Protein AF-A0AAX3EFR8-F1 (afdb_monomer_lite)

Secondary structure (DSSP, 8-state):
-PPP-PPPEEETTEEE-HHHHHHHHHHHHHHHHHHHHSGGGGEEEEEEE-TTS-EEEEEEE-TTS-EEEEEEEE-SSSTT-EEEEEEEE-SSS-EEEEEPPPEE-TTS-EEE-PPPEE-

pLDDT: mean 91.52, std 6.76, range [60.75, 98.06]

Organism: Paenarthrobacter ureafaciens (NCBI:txid37931)

Radius of gyration: 17.95 Å; chains: 1; bounding box: 39×22×56 Å

Sequence (119 aa):
MARRTWANGVIGGTPLDASRLNDLEDDLETALLQLARDPEALFSGYVSRDSNGVATSAQVVWPDGATGVYSATPSVQWPGATNSYTITRAGTPTLTFTQPVVTRNSDGVVTTRPAITVS

Foldseek 3Di:
DPQDDDDWDDDPNRTDDSVVVSVVVVVVVVVVQVCVVVVVVFFDDDFDADPLRHGAKGWGADPVRFIWMKGFDADPLDRNHTQWIWIWGVDVVIKIKIFHGFDADPVRHTPDTDRIDMD

Structure (mmCIF, N/CA/C/O backbone):
data_AF-A0AAX3EFR8-F1
#
_entry.id   AF-A0AAX3EFR8-F1
#
loop_
_atom_site.group_PDB
_atom_site.id
_atom_site.type_symbol
_atom_site.label_atom_id
_atom_site.label_alt_id
_atom_site.label_comp_id
_atom_site.label_asym_id
_atom_site.label_entity_id
_atom_site.label_seq_id
_atom_site.pdbx_PDB_ins_code
_atom_site.Cartn_x
_atom_site.Cartn_y
_atom_site.Cartn_z
_atom_site.occupancy
_atom_site.B_iso_or_equiv
_atom_site.auth_seq_id
_atom_site.auth_comp_id
_atom_site.auth_asym_id
_atom_site.auth_atom_id
_atom_site.pdbx_PDB_model_num
ATOM 1 N N . MET A 1 1 ? 0.066 9.128 10.974 1.00 61.38 1 MET A N 1
ATOM 2 C CA . MET A 1 1 ? -1.234 9.822 11.133 1.00 61.38 1 MET A CA 1
ATOM 3 C C . MET A 1 1 ? -1.119 10.818 12.279 1.00 61.38 1 MET A C 1
ATOM 5 O O . MET A 1 1 ? -0.242 10.661 13.118 1.00 61.38 1 MET A O 1
ATOM 9 N N . ALA A 1 2 ? -1.938 11.875 12.326 1.00 60.75 2 ALA A N 1
ATOM 10 C CA . ALA A 1 2 ? -1.945 12.746 13.505 1.00 60.75 2 ALA A CA 1
ATOM 11 C C . ALA A 1 2 ? -2.566 11.985 14.687 1.00 60.75 2 ALA A C 1
ATOM 13 O O . ALA A 1 2 ? -3.711 11.542 14.581 1.00 60.75 2 ALA A O 1
ATOM 14 N N . ARG A 1 3 ? -1.811 11.830 15.783 1.00 69.81 3 ARG A N 1
ATOM 15 C CA . ARG A 1 3 ? -2.296 11.167 17.001 1.00 69.81 3 ARG A CA 1
ATOM 16 C C 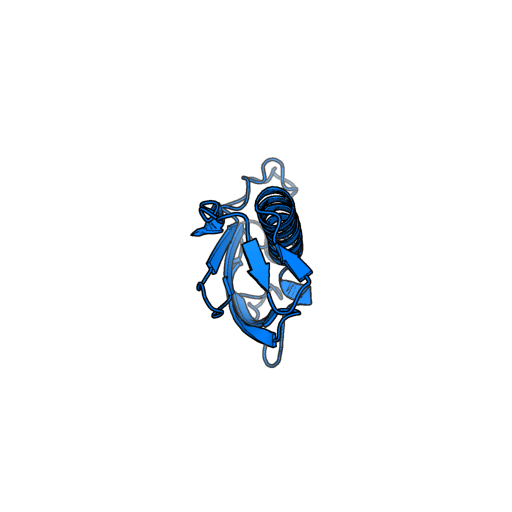. ARG A 1 3 ? -3.520 11.883 17.538 1.00 69.81 3 ARG A C 1
ATOM 18 O O . ARG A 1 3 ? -3.554 13.118 17.596 1.00 69.81 3 ARG A O 1
ATOM 25 N N . ARG A 1 4 ? -4.516 11.113 17.958 1.00 75.69 4 ARG A N 1
ATOM 26 C CA . ARG A 1 4 ? -5.693 11.690 18.602 1.00 75.69 4 ARG A CA 1
ATOM 27 C C . ARG A 1 4 ? -5.369 12.040 20.049 1.00 75.69 4 ARG A C 1
ATOM 29 O O . ARG A 1 4 ? -4.653 11.332 20.750 1.00 75.69 4 ARG A O 1
ATOM 36 N N . THR A 1 5 ? -5.906 13.161 20.521 1.00 78.19 5 THR A N 1
ATOM 37 C CA . THR A 1 5 ? -5.813 13.516 21.939 1.00 78.19 5 THR A CA 1
ATOM 38 C C . THR A 1 5 ? -6.864 12.726 22.711 1.00 78.19 5 THR A C 1
ATOM 40 O O . THR A 1 5 ? -8.024 13.126 22.788 1.00 78.19 5 THR A O 1
ATOM 43 N N . TRP A 1 6 ? -6.461 11.580 23.256 1.00 79.81 6 TRP A N 1
ATOM 44 C CA . TRP A 1 6 ? -7.304 10.763 24.123 1.00 79.81 6 TRP A CA 1
ATOM 45 C C . TRP A 1 6 ? -7.233 11.256 25.571 1.00 79.81 6 TRP A C 1
ATOM 47 O O . TRP A 1 6 ? -6.157 11.571 26.079 1.00 79.81 6 TRP A O 1
ATOM 57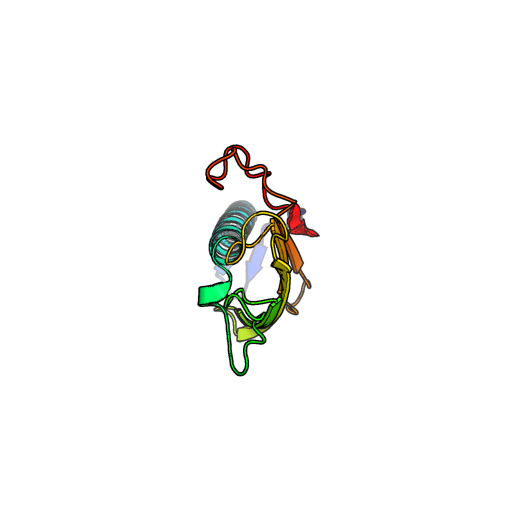 N N . ALA A 1 7 ? -8.379 11.307 26.249 1.00 82.31 7 ALA A N 1
ATOM 58 C CA . ALA A 1 7 ? -8.435 11.520 27.690 1.00 82.31 7 ALA A CA 1
ATOM 59 C C . ALA A 1 7 ? -8.511 10.168 28.408 1.00 82.31 7 ALA A C 1
ATOM 61 O O . ALA A 1 7 ? -9.228 9.269 27.966 1.00 82.31 7 ALA A O 1
ATOM 62 N N . ASN A 1 8 ? -7.810 10.044 29.536 1.00 86.50 8 ASN A N 1
ATOM 63 C CA . ASN A 1 8 ? -7.983 8.895 30.422 1.00 86.50 8 ASN A CA 1
ATOM 64 C C . ASN A 1 8 ? -9.416 8.870 30.965 1.00 86.50 8 ASN A C 1
ATOM 66 O O . ASN A 1 8 ? -9.990 9.915 31.280 1.00 86.50 8 ASN A O 1
ATOM 70 N N . GLY A 1 9 ? -9.990 7.679 31.101 1.00 86.38 9 GLY A N 1
ATOM 71 C CA . GLY A 1 9 ? -11.381 7.543 31.520 1.00 86.38 9 GLY A CA 1
ATOM 72 C C . GLY A 1 9 ? -11.780 6.111 31.835 1.00 86.38 9 GLY A C 1
ATOM 73 O O . GLY A 1 9 ? -10.935 5.249 32.063 1.00 86.38 9 GLY A O 1
ATOM 74 N N . VAL A 1 10 ? -13.087 5.855 31.858 1.00 82.25 10 VAL A N 1
ATOM 75 C CA . VAL A 1 10 ? -13.658 4.526 32.101 1.00 82.25 10 VAL A CA 1
ATOM 76 C C . VAL A 1 10 ? -14.858 4.326 31.175 1.00 82.25 10 VAL A C 1
ATOM 78 O O . VAL A 1 10 ? -15.747 5.174 31.138 1.00 82.25 10 VAL A O 1
ATOM 81 N N . ILE A 1 11 ? -14.916 3.199 30.461 1.00 78.94 11 ILE A N 1
ATOM 82 C CA . ILE A 1 11 ? -16.114 2.747 29.731 1.00 78.94 11 ILE A CA 1
ATOM 83 C C . ILE A 1 11 ? -16.613 1.463 30.386 1.00 78.94 11 ILE A C 1
ATOM 85 O O . ILE A 1 11 ? -15.904 0.461 30.407 1.00 78.94 11 ILE A O 1
ATOM 89 N N . GLY A 1 12 ? -17.831 1.484 30.937 1.00 79.62 12 GLY A N 1
ATOM 90 C CA . GLY A 1 12 ? -18.471 0.282 31.490 1.00 79.62 12 GLY A CA 1
ATOM 91 C C . GLY A 1 12 ? -17.650 -0.438 32.571 1.00 79.62 12 GLY A C 1
ATOM 92 O O . GLY A 1 12 ? -17.698 -1.659 32.655 1.00 79.62 12 GLY A O 1
ATOM 93 N N . GLY A 1 13 ? -16.851 0.296 33.353 1.00 79.12 13 GLY A N 1
ATOM 94 C CA . GLY A 1 13 ? -15.940 -0.265 34.363 1.00 79.12 13 GLY A CA 1
ATOM 95 C C . GLY A 1 13 ? -14.546 -0.651 33.849 1.00 79.12 13 GLY A C 1
ATOM 96 O O . GLY A 1 13 ? -13.683 -0.978 34.656 1.00 79.12 13 GLY A O 1
ATOM 97 N N . THR A 1 14 ? -14.290 -0.562 32.541 1.00 80.25 14 THR A N 1
ATOM 98 C CA . THR A 1 14 ? -12.963 -0.796 31.950 1.00 80.25 14 THR A CA 1
ATOM 99 C C . THR A 1 14 ? -12.178 0.516 31.882 1.00 80.25 14 THR A C 1
ATOM 101 O O . THR A 1 14 ? -12.672 1.468 31.268 1.00 80.25 14 THR A O 1
ATOM 104 N N . PRO A 1 15 ? -10.973 0.599 32.476 1.00 82.38 15 PRO A N 1
ATOM 105 C CA . PRO A 1 15 ? -10.113 1.768 32.336 1.00 82.38 15 PRO A CA 1
ATOM 106 C C . PRO A 1 15 ? -9.728 2.006 30.873 1.00 82.38 15 PRO A C 1
ATOM 108 O O . PRO A 1 15 ? -9.275 1.095 30.180 1.00 82.38 15 PRO A O 1
ATOM 111 N N . LEU A 1 16 ? -9.887 3.244 30.418 1.00 84.12 16 LEU A N 1
ATOM 112 C CA . LEU A 1 16 ? -9.320 3.741 29.173 1.00 84.12 16 LEU A CA 1
ATOM 113 C C . LEU A 1 16 ? -8.007 4.452 29.483 1.00 84.12 16 LEU A C 1
ATOM 115 O O . LEU A 1 16 ? -8.004 5.495 30.141 1.00 84.12 16 LEU A O 1
ATOM 119 N N . ASP A 1 17 ? -6.915 3.882 28.987 1.00 88.81 17 ASP A N 1
ATOM 120 C CA . ASP A 1 17 ? -5.579 4.463 29.051 1.00 88.81 17 ASP A CA 1
ATOM 121 C C . ASP A 1 17 ? -5.236 5.089 27.696 1.00 88.81 17 ASP A C 1
ATOM 123 O O . ASP A 1 17 ? -5.118 4.392 26.683 1.00 88.81 17 ASP A O 1
ATOM 127 N N . ALA A 1 18 ? -5.084 6.412 27.686 1.00 86.75 18 ALA A N 1
ATOM 128 C CA . ALA A 1 18 ? -4.724 7.180 26.503 1.00 86.75 18 ALA A CA 1
ATOM 129 C C . ALA A 1 18 ? -3.390 6.728 25.888 1.00 86.75 18 ALA A C 1
ATOM 131 O O . ALA A 1 18 ? -3.246 6.778 24.668 1.00 86.75 18 ALA A O 1
ATOM 132 N N . SER A 1 19 ? -2.430 6.257 26.695 1.00 86.75 19 SER A N 1
ATOM 133 C CA . SER A 1 19 ? -1.147 5.752 26.190 1.00 86.75 19 SER A CA 1
ATOM 134 C C . SER A 1 19 ? -1.352 4.494 25.356 1.00 86.75 19 SER A C 1
ATOM 136 O O . SER A 1 19 ? -0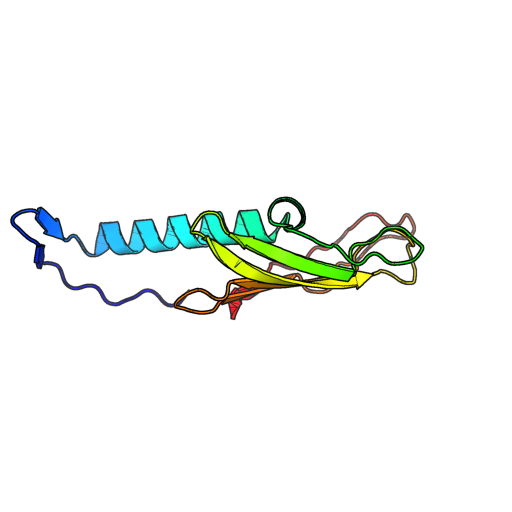.938 4.456 24.203 1.00 86.75 19 SER A O 1
ATOM 138 N N . ARG A 1 20 ? -2.087 3.509 25.889 1.00 87.56 20 ARG A N 1
ATOM 139 C CA . ARG A 1 20 ? -2.407 2.274 25.156 1.00 87.56 20 ARG A CA 1
ATOM 140 C C . ARG A 1 20 ? -3.176 2.538 23.866 1.00 87.56 20 ARG A C 1
ATOM 142 O O . ARG A 1 20 ? -2.996 1.808 22.899 1.00 87.56 20 ARG A O 1
ATOM 149 N N . LEU A 1 21 ? -4.066 3.532 23.854 1.00 86.81 21 LEU A N 1
ATOM 150 C CA . LEU A 1 21 ? -4.793 3.903 22.638 1.00 86.81 21 LEU A CA 1
ATOM 151 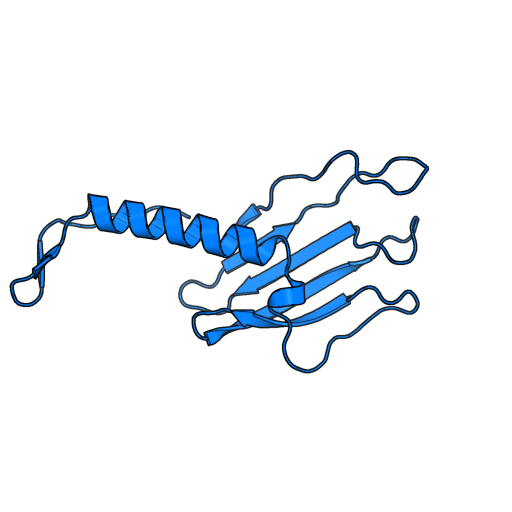C C . LEU A 1 21 ? -3.852 4.473 21.572 1.00 86.81 21 LEU A C 1
ATOM 153 O O . LEU A 1 21 ? -3.986 4.108 20.411 1.00 86.81 21 LEU A O 1
ATOM 157 N N . ASN A 1 22 ? -2.882 5.301 21.963 1.00 87.56 22 ASN A N 1
ATOM 158 C CA . ASN A 1 22 ? -1.861 5.794 21.037 1.00 87.56 22 ASN A CA 1
ATOM 159 C C . ASN A 1 22 ? -0.962 4.662 20.516 1.00 87.56 22 ASN A C 1
ATOM 161 O O . ASN A 1 22 ? -0.675 4.629 19.325 1.00 87.56 22 ASN A O 1
ATOM 165 N N . ASP A 1 23 ? -0.566 3.716 21.373 1.00 89.56 23 ASP A N 1
ATOM 166 C CA . ASP A 1 23 ? 0.245 2.565 20.950 1.00 89.56 23 ASP A CA 1
ATOM 167 C C . ASP A 1 23 ? -0.507 1.707 19.913 1.00 89.56 23 ASP A C 1
ATOM 169 O O . ASP A 1 23 ? 0.056 1.303 18.899 1.00 89.56 23 ASP A O 1
ATOM 173 N N . LEU A 1 24 ? -1.815 1.499 20.111 1.00 87.88 24 LEU A N 1
ATOM 174 C CA . LEU A 1 24 ? -2.672 0.807 19.142 1.00 87.88 24 LEU A CA 1
ATOM 175 C C . LEU A 1 24 ? -2.809 1.568 17.812 1.00 87.88 24 LEU A C 1
ATOM 177 O O . LEU A 1 24 ? -2.913 0.936 16.761 1.00 87.88 24 LEU A O 1
ATOM 181 N N . GLU A 1 25 ? -2.836 2.905 17.840 1.00 87.88 25 GLU A N 1
ATOM 182 C CA . GLU A 1 25 ? -2.835 3.728 16.622 1.00 87.88 25 GLU A CA 1
ATOM 183 C C . GLU A 1 25 ? -1.523 3.567 15.837 1.00 87.88 25 GLU A C 1
ATOM 185 O O . GLU A 1 25 ? -1.565 3.415 14.614 1.00 87.88 25 GLU A O 1
ATOM 190 N N . ASP A 1 26 ? -0.381 3.535 16.530 1.00 88.75 26 ASP A N 1
ATOM 191 C CA . ASP A 1 26 ? 0.943 3.349 15.922 1.00 88.75 26 ASP A CA 1
ATOM 192 C C . ASP A 1 26 ? 1.099 1.928 15.323 1.00 88.75 26 ASP A C 1
ATOM 194 O O . ASP A 1 26 ? 1.591 1.764 14.196 1.00 88.75 26 ASP A O 1
ATOM 198 N N . ASP A 1 27 ? 0.620 0.895 16.026 1.00 90.00 27 ASP A N 1
ATOM 199 C CA . ASP A 1 27 ? 0.599 -0.491 15.535 1.00 90.00 27 ASP A CA 1
ATOM 200 C C . ASP A 1 27 ? -0.293 -0.637 14.290 1.00 90.00 27 ASP A C 1
ATOM 202 O O . ASP A 1 27 ? 0.092 -1.273 13.300 1.00 90.00 27 ASP A O 1
ATOM 206 N N . LEU A 1 28 ? -1.476 -0.010 14.305 1.00 88.50 28 LEU A N 1
ATOM 207 C CA . LEU A 1 28 ? -2.393 -0.000 13.166 1.00 88.50 28 LEU A CA 1
ATOM 208 C C . LEU A 1 28 ? -1.773 0.706 11.955 1.00 88.50 28 LEU A C 1
ATOM 210 O O . LEU A 1 28 ? -1.849 0.187 10.841 1.00 88.50 28 LEU A O 1
ATOM 214 N N . GLU A 1 29 ? -1.149 1.869 12.149 1.00 88.12 29 GLU A N 1
ATOM 215 C CA . GLU A 1 29 ? -0.475 2.592 11.069 1.00 88.12 29 GLU A CA 1
ATOM 216 C C . GLU A 1 29 ? 0.636 1.743 10.438 1.00 88.12 29 GLU A C 1
ATOM 218 O O . GLU A 1 29 ? 0.723 1.649 9.209 1.00 88.12 29 GLU A O 1
ATOM 223 N N . THR A 1 30 ? 1.425 1.052 11.261 1.00 90.38 30 THR A N 1
ATOM 224 C CA . THR A 1 30 ? 2.483 0.146 10.797 1.00 90.38 30 THR A CA 1
ATOM 225 C C . THR A 1 30 ? 1.915 -1.017 9.980 1.00 90.38 30 THR A C 1
ATOM 227 O O . THR A 1 30 ? 2.424 -1.321 8.896 1.00 90.38 30 THR A O 1
ATOM 230 N N . ALA A 1 31 ? 0.832 -1.642 10.450 1.00 90.62 31 ALA A N 1
ATOM 231 C CA . ALA A 1 31 ? 0.174 -2.736 9.741 1.00 90.62 31 ALA A CA 1
ATOM 232 C C . ALA A 1 31 ? -0.397 -2.285 8.385 1.00 90.62 31 ALA A C 1
ATOM 234 O O . ALA A 1 31 ? -0.203 -2.959 7.370 1.00 90.62 31 ALA A O 1
ATOM 235 N N . LEU A 1 32 ? -1.051 -1.119 8.342 1.00 91.62 32 LEU A N 1
ATOM 236 C CA . LEU A 1 32 ? -1.603 -0.561 7.106 1.00 91.62 32 LEU A CA 1
ATOM 237 C C . LEU A 1 32 ? -0.505 -0.191 6.103 1.00 91.62 32 LEU A C 1
ATOM 239 O O . LEU A 1 32 ? -0.643 -0.484 4.917 1.00 91.62 32 LEU A O 1
ATOM 243 N N . LEU A 1 33 ? 0.603 0.398 6.564 1.00 91.94 33 LEU A N 1
ATOM 244 C CA . LEU A 1 33 ? 1.758 0.695 5.713 1.00 91.94 33 LEU A CA 1
ATOM 245 C C . LEU A 1 33 ? 2.374 -0.573 5.122 1.00 91.94 33 LEU A C 1
ATOM 247 O O . LEU A 1 33 ? 2.774 -0.571 3.957 1.00 91.94 33 LEU A O 1
ATOM 251 N N . GLN A 1 34 ? 2.440 -1.653 5.899 1.00 92.75 34 GLN A N 1
ATOM 252 C CA . GLN A 1 34 ? 2.985 -2.915 5.416 1.00 92.75 34 GLN A CA 1
ATOM 253 C C . GLN A 1 34 ? 2.087 -3.557 4.354 1.00 92.75 34 GLN A C 1
ATOM 255 O O . GLN A 1 34 ? 2.595 -4.027 3.340 1.00 92.75 34 GLN A O 1
ATOM 260 N N . LEU A 1 35 ? 0.766 -3.512 4.531 1.00 92.69 35 LEU A N 1
ATOM 261 C CA . LEU A 1 35 ? -0.178 -3.958 3.504 1.00 92.69 35 LEU A CA 1
ATOM 262 C C . LEU A 1 35 ? -0.112 -3.074 2.251 1.00 92.69 35 LEU A C 1
ATOM 264 O O . LEU A 1 35 ? -0.111 -3.576 1.133 1.00 92.69 35 LEU A O 1
ATOM 268 N N . ALA A 1 36 ? 0.033 -1.757 2.417 1.00 92.44 36 ALA A N 1
ATOM 269 C CA . ALA A 1 36 ? 0.191 -0.835 1.295 1.00 92.44 36 ALA A CA 1
ATOM 270 C C . ALA A 1 36 ? 1.501 -1.043 0.512 1.00 92.44 36 ALA A C 1
ATOM 272 O O . ALA A 1 36 ? 1.584 -0.617 -0.641 1.00 92.44 36 ALA A O 1
ATOM 273 N N . ARG A 1 37 ? 2.529 -1.675 1.101 1.00 92.69 37 ARG A N 1
ATOM 274 C CA . ARG A 1 37 ? 3.776 -2.045 0.402 1.00 92.69 37 ARG A CA 1
ATOM 275 C C . ARG A 1 37 ? 3.613 -3.218 -0.559 1.00 92.69 37 ARG A C 1
ATOM 277 O O . ARG A 1 37 ? 4.394 -3.299 -1.506 1.00 92.69 37 ARG A O 1
ATOM 284 N N . ASP A 1 38 ? 2.640 -4.090 -0.315 1.00 92.75 38 ASP A N 1
ATOM 285 C CA . ASP A 1 38 ? 2.307 -5.222 -1.180 1.00 92.75 38 ASP A CA 1
ATOM 286 C C . ASP A 1 38 ? 0.803 -5.216 -1.514 1.00 92.75 38 ASP A C 1
ATOM 288 O O . ASP A 1 38 ? 0.019 -6.005 -0.982 1.00 92.75 38 ASP A O 1
ATOM 292 N N . PRO A 1 39 ? 0.366 -4.268 -2.363 1.00 93.00 39 PRO A N 1
ATOM 293 C CA . PRO A 1 39 ? -1.049 -3.995 -2.580 1.00 93.00 39 PRO A CA 1
ATOM 294 C C . PRO A 1 39 ? -1.784 -5.130 -3.300 1.00 93.00 39 PRO A C 1
ATOM 296 O O . PRO A 1 39 ? -3.008 -5.193 -3.207 1.00 93.00 39 PRO A O 1
ATOM 299 N N . GLU A 1 40 ? -1.078 -6.032 -3.994 1.00 93.19 40 GLU A N 1
ATOM 300 C CA . GLU A 1 40 ? -1.715 -7.152 -4.699 1.00 93.19 40 GLU A CA 1
ATOM 301 C C . GLU A 1 40 ? -2.414 -8.116 -3.732 1.00 93.19 40 GLU A C 1
ATOM 303 O O . GLU A 1 40 ? -3.448 -8.685 -4.077 1.00 93.19 40 GLU A O 1
ATOM 308 N N . ALA A 1 41 ? -1.923 -8.228 -2.492 1.00 93.56 41 ALA A N 1
ATOM 309 C CA . ALA A 1 41 ? -2.568 -9.012 -1.439 1.00 93.56 41 ALA A CA 1
ATOM 310 C C . ALA A 1 41 ? -3.958 -8.475 -1.049 1.00 93.56 41 ALA A C 1
ATOM 312 O O . ALA A 1 41 ? -4.756 -9.200 -0.457 1.00 93.56 41 ALA A O 1
ATOM 313 N N . LEU A 1 42 ? -4.251 -7.211 -1.372 1.00 95.88 42 LEU A N 1
ATOM 314 C CA . LEU A 1 42 ? -5.528 -6.560 -1.090 1.00 95.88 42 LEU A CA 1
ATOM 315 C C . LEU A 1 42 ? -6.484 -6.583 -2.287 1.00 95.88 42 LEU A C 1
ATOM 317 O O . LEU A 1 42 ? -7.626 -6.142 -2.149 1.00 95.88 42 LEU A O 1
ATOM 321 N N . PHE A 1 43 ? -6.043 -7.035 -3.464 1.00 97.06 43 PHE A N 1
ATOM 322 C CA . PHE A 1 43 ? -6.861 -6.982 -4.672 1.00 97.06 43 PHE A CA 1
ATOM 323 C C . PHE A 1 43 ? -8.102 -7.856 -4.541 1.00 97.06 43 PHE A C 1
ATOM 325 O O . PHE A 1 43 ? -8.060 -8.996 -4.082 1.00 97.06 43 PHE A O 1
ATOM 332 N N . SER A 1 44 ? -9.223 -7.312 -4.997 1.00 95.81 44 SER A N 1
ATOM 333 C CA . SER A 1 44 ? -10.506 -7.994 -5.012 1.00 95.81 44 SER A CA 1
ATOM 334 C C . SER A 1 44 ? -11.215 -7.735 -6.334 1.00 95.81 44 SER A C 1
ATOM 336 O O . SER A 1 44 ? -11.167 -6.636 -6.887 1.00 95.81 44 SER A O 1
ATOM 338 N N . GLY A 1 45 ? -11.886 -8.759 -6.855 1.00 93.25 45 GLY A N 1
ATOM 339 C CA . GLY A 1 45 ? -12.596 -8.674 -8.126 1.00 93.25 45 GLY A CA 1
ATOM 340 C C . GLY A 1 45 ? -11.662 -8.514 -9.329 1.00 93.25 45 GLY A C 1
ATOM 341 O O . GLY A 1 45 ? -10.665 -9.222 -9.462 1.00 93.25 45 GLY A O 1
ATOM 342 N N . TYR A 1 46 ? -12.037 -7.627 -10.253 1.00 94.50 46 TYR A N 1
ATOM 343 C CA . TYR A 1 46 ? -11.335 -7.449 -11.522 1.00 94.50 46 TYR A CA 1
ATOM 344 C C . TYR A 1 46 ? -10.077 -6.584 -11.367 1.00 94.50 46 TYR A C 1
ATOM 346 O O . TYR A 1 46 ? -10.120 -5.497 -10.788 1.00 94.50 46 TYR A O 1
ATOM 354 N N . VAL A 1 47 ? -8.974 -7.052 -11.954 1.00 97.75 47 VAL A N 1
ATOM 355 C CA . VAL A 1 47 ? -7.685 -6.354 -11.997 1.00 97.75 47 VAL A CA 1
ATOM 356 C C . VAL A 1 47 ? -7.377 -6.011 -13.448 1.00 97.75 47 VAL A C 1
ATOM 358 O O . VAL A 1 47 ? -7.151 -6.901 -14.269 1.00 97.75 47 VAL A O 1
ATOM 361 N N . SER A 1 48 ? -7.339 -4.720 -13.765 1.00 97.75 48 SER A N 1
ATOM 362 C CA . SER A 1 48 ? -6.864 -4.254 -15.066 1.00 97.75 48 SER A CA 1
ATOM 363 C C . SER A 1 48 ? -5.348 -4.369 -15.106 1.00 97.75 48 SER A C 1
ATOM 365 O O . SER A 1 48 ? -4.662 -3.878 -14.206 1.00 97.75 48 SER A O 1
ATOM 367 N N . ARG A 1 49 ? -4.825 -4.995 -16.160 1.00 97.38 49 ARG A N 1
ATOM 368 C CA . ARG A 1 49 ? -3.388 -5.119 -16.412 1.00 97.38 49 ARG A CA 1
ATOM 369 C C . ARG A 1 49 ? -3.032 -4.518 -17.768 1.00 97.38 49 ARG A C 1
ATOM 371 O O . ARG A 1 49 ? -3.867 -4.498 -18.671 1.00 97.38 49 ARG A O 1
ATOM 378 N N . ASP A 1 50 ? -1.812 -4.009 -17.899 1.00 95.44 50 ASP A N 1
ATOM 379 C CA . ASP A 1 50 ? -1.265 -3.604 -19.195 1.00 95.44 50 ASP A CA 1
ATOM 380 C C . ASP A 1 50 ? -0.865 -4.826 -20.049 1.00 95.44 50 ASP A C 1
ATOM 382 O O . ASP A 1 50 ? -0.957 -5.979 -19.616 1.00 95.44 50 ASP A O 1
ATOM 386 N N . SER A 1 51 ? -0.391 -4.583 -21.274 1.00 95.44 51 SER A N 1
ATOM 387 C CA . SER A 1 51 ? 0.067 -5.643 -22.185 1.00 95.44 51 SER A CA 1
ATOM 388 C C . SER A 1 51 ? 1.265 -6.442 -21.661 1.00 95.44 51 SER A C 1
ATOM 390 O O . SER A 1 51 ? 1.547 -7.519 -22.177 1.00 95.44 51 SER A O 1
ATOM 392 N N . ASN A 1 52 ? 1.974 -5.918 -20.661 1.00 94.94 52 ASN A N 1
ATOM 393 C CA . ASN A 1 52 ? 3.134 -6.544 -20.034 1.00 94.94 52 ASN A CA 1
ATOM 394 C C . ASN A 1 52 ? 2.766 -7.254 -18.720 1.00 94.94 52 ASN A C 1
ATOM 396 O O . ASN A 1 52 ? 3.648 -7.759 -18.029 1.00 94.94 52 ASN A O 1
ATOM 400 N N . GLY A 1 53 ? 1.478 -7.287 -18.360 1.00 93.31 53 GLY A N 1
ATOM 401 C CA . GLY A 1 53 ? 0.970 -7.939 -17.158 1.00 93.31 53 GLY A CA 1
ATOM 402 C C . GLY A 1 53 ? 1.041 -7.095 -15.884 1.00 93.31 53 GLY A C 1
ATOM 403 O O . GLY A 1 53 ? 0.701 -7.609 -14.819 1.00 93.31 53 GLY A O 1
ATOM 404 N N . VAL A 1 54 ? 1.423 -5.818 -15.946 1.00 96.12 54 VAL A N 1
ATOM 405 C CA . VAL A 1 54 ? 1.458 -4.926 -14.775 1.00 96.12 54 VAL A CA 1
ATOM 406 C C . VAL A 1 54 ? 0.042 -4.524 -14.397 1.00 96.12 54 VAL A C 1
ATOM 408 O O . VAL A 1 54 ? -0.689 -4.011 -15.241 1.00 96.12 54 VAL A O 1
ATOM 411 N N . ALA A 1 55 ? -0.349 -4.711 -13.135 1.00 96.75 55 ALA A N 1
ATOM 412 C CA . ALA A 1 55 ? -1.620 -4.193 -12.636 1.00 96.75 55 ALA A CA 1
ATOM 413 C C . ALA A 1 55 ? -1.628 -2.659 -12.704 1.00 96.75 55 ALA A C 1
ATOM 415 O O . ALA A 1 55 ? -0.771 -2.009 -12.115 1.00 96.75 55 ALA A O 1
ATOM 416 N N . THR A 1 56 ? -2.592 -2.084 -13.422 1.00 97.31 56 THR A N 1
ATOM 417 C CA . THR A 1 56 ? -2.762 -0.629 -13.574 1.00 97.31 56 THR A CA 1
ATOM 418 C C . THR A 1 56 ? -3.894 -0.096 -12.712 1.00 97.31 56 THR A C 1
ATOM 420 O O . THR A 1 56 ? -3.811 1.031 -12.229 1.00 97.31 56 THR A O 1
ATOM 423 N N . SER A 1 57 ? -4.930 -0.906 -12.478 1.00 97.38 57 SER A N 1
ATOM 424 C CA . SER A 1 57 ? -6.018 -0.573 -11.561 1.00 97.38 57 SER A CA 1
ATOM 425 C C . SER A 1 57 ? -6.670 -1.819 -10.974 1.00 97.38 57 SER A C 1
ATOM 427 O O . SER A 1 57 ? -6.891 -2.790 -11.700 1.00 97.38 57 SER A O 1
ATOM 429 N N . ALA A 1 58 ? -7.064 -1.769 -9.706 1.00 97.69 58 ALA A N 1
ATOM 430 C CA . ALA A 1 58 ? -7.848 -2.822 -9.063 1.00 97.69 58 ALA A CA 1
ATOM 431 C C . ALA A 1 58 ? -8.754 -2.244 -7.972 1.00 97.69 58 ALA A C 1
ATOM 433 O O . ALA A 1 58 ? -8.446 -1.203 -7.387 1.00 97.69 58 ALA A O 1
ATOM 434 N N . GLN A 1 59 ? -9.854 -2.935 -7.673 1.00 97.25 59 GLN A N 1
ATOM 435 C CA . GLN A 1 59 ? -10.541 -2.735 -6.397 1.00 97.25 59 GLN A CA 1
ATOM 436 C C . GLN A 1 59 ? -9.742 -3.432 -5.298 1.00 97.25 59 GLN A C 1
ATOM 438 O O . GLN A 1 59 ? -9.137 -4.479 -5.538 1.00 97.25 59 GLN A O 1
ATOM 443 N N . VAL A 1 60 ? -9.742 -2.859 -4.097 1.00 97.12 60 VAL A N 1
ATOM 444 C CA . VAL A 1 60 ? -9.070 -3.453 -2.939 1.00 97.12 60 VAL A CA 1
ATOM 445 C C . VAL A 1 60 ? -10.010 -3.599 -1.754 1.00 97.12 60 VAL A C 1
ATOM 447 O O . VAL A 1 60 ? -10.922 -2.789 -1.577 1.00 97.12 60 VAL A O 1
ATOM 450 N N . VAL A 1 61 ? -9.784 -4.627 -0.941 1.00 96.62 61 VAL A N 1
ATOM 451 C CA . VAL A 1 61 ? -10.489 -4.844 0.325 1.00 96.62 61 VAL A CA 1
ATOM 452 C C . VAL A 1 61 ? -9.455 -4.979 1.431 1.00 96.62 61 VAL A C 1
ATOM 454 O O . VAL A 1 61 ? -8.582 -5.841 1.387 1.00 96.62 61 VAL A O 1
ATOM 457 N N . TRP A 1 62 ? -9.554 -4.098 2.417 1.00 94.56 62 TRP A N 1
ATOM 458 C CA . TRP A 1 62 ? -8.694 -4.080 3.589 1.00 94.56 62 TRP A CA 1
ATOM 459 C C . TRP A 1 62 ? -9.182 -5.098 4.635 1.00 94.56 62 TRP A C 1
ATOM 461 O O . TRP A 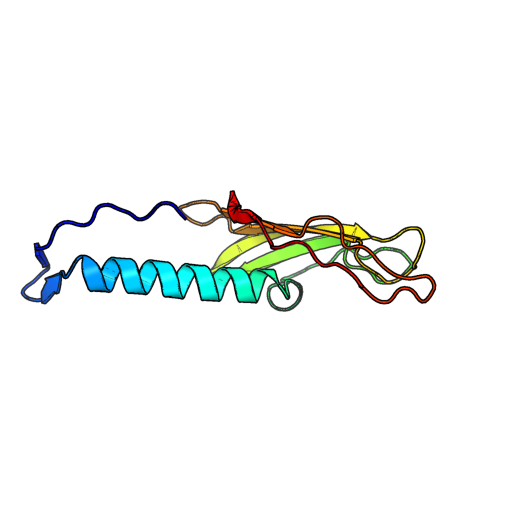1 62 ? -10.360 -5.463 4.627 1.00 94.56 62 TRP A O 1
ATOM 471 N N . PRO A 1 63 ? -8.319 -5.568 5.559 1.00 92.19 63 PRO A N 1
ATOM 472 C CA . PRO A 1 63 ? -8.691 -6.597 6.542 1.00 92.19 63 PRO A CA 1
ATOM 473 C C . PRO A 1 63 ? -9.838 -6.214 7.483 1.00 92.19 63 PRO A C 1
ATOM 475 O O . PRO A 1 63 ? -10.491 -7.077 8.059 1.00 92.19 63 PRO A O 1
ATOM 478 N N . ASP A 1 64 ? -10.085 -4.919 7.642 1.00 89.25 64 ASP A N 1
ATOM 479 C CA . ASP A 1 64 ? -11.202 -4.363 8.404 1.00 89.25 64 ASP A CA 1
ATOM 480 C C . ASP A 1 64 ? -12.508 -4.263 7.591 1.00 89.25 64 ASP A C 1
ATOM 482 O O . ASP A 1 64 ? -13.507 -3.739 8.082 1.00 89.25 64 ASP A O 1
ATOM 486 N N . GLY A 1 65 ? -12.506 -4.746 6.346 1.00 91.88 65 GLY A N 1
ATOM 487 C CA . GLY A 1 65 ? -13.630 -4.700 5.418 1.00 91.88 65 GLY A CA 1
ATOM 488 C C . GLY A 1 65 ? -13.765 -3.385 4.649 1.00 91.88 65 GLY A C 1
ATOM 489 O O . GLY A 1 65 ? -14.646 -3.284 3.794 1.00 91.88 65 GLY A O 1
ATOM 490 N N . ALA A 1 66 ? -12.914 -2.382 4.900 1.00 94.50 66 ALA A N 1
ATOM 491 C CA . ALA A 1 66 ? -12.946 -1.147 4.128 1.00 94.50 66 ALA A CA 1
ATOM 492 C C . ALA A 1 66 ? -12.563 -1.431 2.670 1.00 94.50 66 ALA A C 1
ATOM 494 O O . ALA A 1 66 ? -11.577 -2.111 2.387 1.00 94.50 66 ALA A O 1
ATOM 495 N N . THR A 1 67 ? -13.327 -0.894 1.726 1.00 96.19 67 THR A N 1
ATOM 496 C CA . THR A 1 67 ? -13.008 -1.007 0.301 1.00 96.19 67 THR A CA 1
ATOM 497 C C . THR A 1 67 ? -12.058 0.102 -0.133 1.00 96.19 67 THR A C 1
ATOM 499 O O . THR A 1 67 ? -11.821 1.079 0.584 1.00 96.19 67 THR A O 1
ATOM 502 N N . GLY A 1 68 ? -11.517 -0.020 -1.336 1.00 95.81 68 GLY A N 1
ATOM 503 C CA . GLY A 1 68 ? -10.580 0.947 -1.864 1.00 95.81 68 GLY A CA 1
ATOM 504 C C . GLY A 1 68 ? -10.271 0.748 -3.334 1.00 95.81 68 GLY A C 1
ATOM 505 O O . GLY A 1 68 ? -10.782 -0.166 -3.978 1.00 95.81 68 GLY A O 1
ATOM 506 N N . VAL A 1 69 ? -9.381 1.594 -3.846 1.00 96.88 69 VAL A N 1
ATOM 507 C CA . VAL A 1 69 ? -8.908 1.519 -5.228 1.00 96.88 69 VAL A CA 1
ATOM 508 C C . VAL A 1 69 ? -7.389 1.575 -5.245 1.00 96.88 69 VAL A C 1
ATOM 510 O O . VAL A 1 69 ? -6.785 2.405 -4.566 1.00 96.88 69 VAL A O 1
ATOM 513 N N . TYR A 1 70 ? -6.793 0.689 -6.032 1.00 98.06 70 TYR A N 1
ATOM 514 C CA . TYR A 1 70 ? -5.394 0.723 -6.427 1.00 98.06 70 TYR A CA 1
ATOM 515 C C . TYR A 1 70 ? -5.275 1.331 -7.824 1.00 98.06 70 TYR A C 1
ATOM 517 O O . TYR A 1 70 ? -6.049 0.978 -8.716 1.00 98.06 70 TYR A O 1
ATOM 525 N N . SER A 1 71 ? -4.291 2.205 -8.018 1.00 97.75 71 SER A N 1
ATOM 526 C CA . SER A 1 71 ? -3.928 2.768 -9.316 1.00 97.75 71 SER A CA 1
ATOM 527 C C . SER A 1 71 ? -2.415 2.842 -9.436 1.00 97.75 71 SER A C 1
ATOM 529 O O . SER A 1 71 ? -1.746 3.371 -8.552 1.00 97.75 71 SER A O 1
ATOM 531 N N . ALA A 1 72 ? -1.864 2.366 -10.544 1.00 97.62 72 ALA A N 1
ATOM 532 C CA . ALA A 1 72 ? -0.424 2.317 -10.746 1.00 97.62 72 ALA A CA 1
ATOM 533 C C . ALA A 1 72 ? 0.014 2.845 -12.097 1.00 97.62 72 ALA A C 1
ATOM 535 O O . ALA A 1 72 ? -0.710 2.785 -13.089 1.00 97.62 72 ALA A O 1
ATOM 536 N N . THR A 1 73 ? 1.257 3.312 -12.114 1.00 96.62 73 THR A N 1
ATOM 537 C CA . THR A 1 73 ? 1.957 3.746 -13.314 1.00 96.62 73 THR A CA 1
ATOM 538 C C . THR A 1 73 ? 3.018 2.701 -13.653 1.00 96.62 73 THR A C 1
ATOM 540 O O . THR A 1 73 ? 4.026 2.607 -12.939 1.00 96.62 73 THR A O 1
ATOM 543 N N . PRO A 1 74 ? 2.829 1.908 -14.722 1.00 95.38 74 PRO A N 1
ATOM 544 C CA . PRO A 1 74 ? 3.849 0.996 -15.221 1.00 95.38 74 PRO A CA 1
ATOM 545 C C . PRO A 1 74 ? 5.099 1.740 -15.686 1.00 95.38 74 PRO A C 1
ATOM 547 O O . PRO A 1 74 ? 5.074 2.926 -16.026 1.00 95.38 74 PRO A O 1
ATOM 550 N N . SER A 1 75 ? 6.215 1.030 -15.717 1.00 94.19 75 SER A N 1
ATOM 551 C CA . SER A 1 75 ? 7.453 1.534 -16.276 1.00 94.19 75 SER A CA 1
ATOM 552 C C . SER A 1 75 ? 7.466 1.385 -17.788 1.00 94.19 75 SER A C 1
ATOM 554 O O . SER A 1 75 ? 7.290 0.292 -18.314 1.00 94.19 75 SER A O 1
ATOM 556 N N . VAL A 1 76 ? 7.740 2.484 -18.490 1.00 90.88 76 VAL A N 1
ATOM 557 C CA . VAL A 1 76 ? 7.926 2.463 -19.949 1.00 90.88 76 VAL A CA 1
ATOM 558 C C . VAL A 1 76 ? 9.282 1.855 -20.320 1.00 90.88 76 VAL A C 1
ATOM 560 O O . VAL A 1 76 ? 9.405 1.184 -21.338 1.00 90.88 76 VAL A O 1
ATOM 563 N N . GLN A 1 77 ? 10.304 2.077 -19.489 1.00 92.00 77 GLN A N 1
ATOM 564 C CA . GLN A 1 77 ? 11.675 1.643 -19.764 1.00 92.00 77 GLN A CA 1
ATOM 565 C C . GLN A 1 77 ? 11.919 0.171 -19.399 1.00 92.00 77 GLN A C 1
ATOM 567 O O . GLN A 1 77 ? 12.754 -0.478 -20.025 1.00 92.00 77 GLN A O 1
ATOM 572 N N . TRP A 1 78 ? 11.177 -0.364 -18.425 1.00 93.25 78 TRP A N 1
ATOM 573 C CA . TRP A 1 78 ? 11.257 -1.766 -18.006 1.00 93.25 78 TRP A CA 1
ATOM 574 C C . TRP A 1 78 ? 9.859 -2.399 -18.035 1.00 93.25 78 TRP A C 1
ATOM 576 O O . TRP A 1 78 ? 9.149 -2.360 -17.024 1.00 93.25 78 TRP A O 1
ATOM 586 N N . PRO A 1 79 ? 9.440 -2.956 -19.187 1.00 93.00 79 PRO A N 1
ATOM 587 C CA . PRO A 1 79 ? 8.150 -3.623 -19.326 1.00 93.00 79 PRO A CA 1
ATOM 588 C C . PRO A 1 79 ? 7.952 -4.698 -18.252 1.00 93.00 79 PRO A C 1
ATOM 590 O O . PRO A 1 79 ? 8.868 -5.467 -17.963 1.00 93.00 79 PRO A O 1
ATOM 593 N N . GLY A 1 80 ? 6.766 -4.742 -17.644 1.00 92.44 80 GLY A N 1
ATOM 594 C CA . GLY A 1 80 ? 6.467 -5.671 -16.547 1.00 92.44 80 GLY A CA 1
ATOM 595 C C . GLY A 1 80 ? 6.780 -5.129 -15.146 1.00 92.44 80 GLY A C 1
ATOM 596 O O . GLY A 1 80 ? 6.505 -5.808 -14.160 1.00 92.44 80 GLY A O 1
ATOM 597 N N . ALA A 1 81 ? 7.311 -3.906 -15.020 1.00 93.62 81 ALA A N 1
ATOM 598 C CA . ALA A 1 81 ? 7.605 -3.285 -13.729 1.00 93.62 81 ALA A CA 1
ATOM 599 C C . ALA A 1 81 ? 6.681 -2.096 -13.410 1.00 93.62 81 ALA A C 1
ATOM 601 O O . ALA A 1 81 ? 6.356 -1.297 -14.282 1.00 93.62 81 ALA A O 1
ATOM 602 N N . THR A 1 82 ? 6.340 -1.904 -12.133 1.00 94.56 82 THR A N 1
ATOM 603 C CA . THR A 1 82 ? 5.609 -0.717 -11.643 1.00 94.56 82 THR A CA 1
ATOM 604 C C . THR A 1 82 ? 6.577 0.397 -11.226 1.00 94.56 82 THR A C 1
ATOM 606 O O . THR A 1 82 ? 7.516 0.151 -10.467 1.00 94.56 82 THR A O 1
ATOM 609 N N . ASN A 1 83 ? 6.377 1.634 -11.690 1.00 94.00 83 ASN A N 1
ATOM 610 C CA . ASN A 1 83 ? 7.189 2.795 -11.289 1.00 94.00 83 ASN A CA 1
ATOM 611 C C . ASN A 1 83 ? 6.684 3.445 -9.999 1.00 94.00 83 ASN A C 1
ATOM 613 O O . ASN A 1 83 ? 7.485 3.760 -9.123 1.00 94.00 83 ASN A O 1
ATOM 617 N N . SER A 1 84 ? 5.376 3.642 -9.895 1.00 96.31 84 SER A N 1
ATOM 618 C CA . SER A 1 84 ? 4.705 4.256 -8.749 1.00 96.31 84 SER A CA 1
ATOM 619 C C . SER A 1 84 ? 3.268 3.763 -8.669 1.00 96.31 84 SER A C 1
ATOM 621 O O . SER A 1 84 ? 2.731 3.237 -9.647 1.00 96.31 84 SER A O 1
ATOM 623 N N . TYR A 1 85 ? 2.642 3.937 -7.510 1.00 97.81 85 TYR A N 1
ATOM 624 C CA . TYR A 1 85 ? 1.227 3.637 -7.339 1.00 97.81 85 TYR A CA 1
ATOM 625 C C . TYR A 1 85 ? 0.614 4.417 -6.181 1.00 97.81 85 TYR A C 1
ATOM 627 O O . TYR A 1 85 ? 1.311 4.895 -5.282 1.00 97.81 85 TYR A O 1
ATOM 635 N N . THR A 1 86 ? -0.710 4.492 -6.202 1.00 97.69 86 THR A N 1
ATOM 636 C CA . THR A 1 86 ? -1.550 4.917 -5.092 1.00 97.69 86 THR A CA 1
ATOM 637 C C . THR A 1 86 ? -2.506 3.791 -4.718 1.00 97.69 86 THR A C 1
ATOM 639 O O . THR A 1 86 ? -2.971 3.031 -5.569 1.00 97.69 86 THR A O 1
ATOM 642 N N . ILE A 1 87 ? -2.788 3.666 -3.427 1.00 97.69 87 ILE A N 1
ATOM 643 C CA . ILE A 1 87 ? -3.832 2.785 -2.913 1.00 97.69 87 ILE A CA 1
ATOM 644 C C . ILE A 1 87 ? -4.632 3.526 -1.852 1.00 97.69 87 ILE A C 1
ATOM 646 O O . ILE A 1 87 ? -4.081 4.076 -0.898 1.00 97.69 87 ILE A O 1
ATOM 650 N N . THR A 1 88 ? -5.945 3.560 -2.034 1.00 96.88 88 THR A N 1
ATOM 651 C CA . THR A 1 88 ? -6.864 4.234 -1.119 1.00 96.88 88 THR A CA 1
ATOM 652 C C . THR A 1 88 ? -7.566 3.213 -0.233 1.00 96.88 88 THR A C 1
ATOM 654 O O . THR A 1 88 ? -7.965 2.148 -0.695 1.00 96.88 88 THR A O 1
ATOM 657 N N . ARG A 1 89 ? -7.760 3.554 1.040 1.00 94.94 89 ARG A N 1
ATOM 658 C CA . ARG A 1 89 ? -8.678 2.902 1.977 1.00 94.94 89 ARG A CA 1
ATOM 659 C C . ARG A 1 89 ? -9.838 3.852 2.242 1.00 94.94 89 ARG A C 1
ATOM 661 O O . ARG A 1 89 ? -9.646 4.861 2.916 1.00 94.94 89 ARG A O 1
ATOM 668 N N . ALA A 1 90 ? -11.035 3.539 1.756 1.00 93.19 90 ALA A N 1
ATOM 669 C CA . ALA A 1 90 ? -12.240 4.361 1.917 1.00 93.19 90 ALA A CA 1
ATOM 670 C C . ALA A 1 90 ? -12.937 4.148 3.281 1.00 93.19 90 ALA A C 1
ATOM 672 O O . ALA A 1 90 ? -14.160 4.066 3.362 1.00 93.19 90 ALA A O 1
ATOM 673 N N . GLY A 1 91 ? -12.153 4.004 4.354 1.00 85.50 91 GLY A N 1
ATOM 674 C CA . GLY A 1 91 ? -12.664 3.881 5.720 1.00 85.50 91 GLY A CA 1
ATOM 675 C C . GLY A 1 91 ? -12.991 5.240 6.345 1.00 85.50 91 GLY A C 1
ATOM 676 O O . GLY A 1 91 ? -13.052 6.265 5.676 1.00 85.50 91 GLY A O 1
ATOM 677 N N . THR A 1 92 ? -13.176 5.271 7.665 1.00 84.00 92 THR A N 1
ATOM 678 C CA . THR A 1 92 ? -13.239 6.525 8.432 1.00 84.00 92 THR A CA 1
ATOM 679 C C . THR A 1 92 ? -12.062 6.567 9.410 1.00 84.00 92 THR A C 1
ATOM 681 O O . THR A 1 92 ? -12.103 5.865 10.420 1.00 84.00 92 THR A O 1
ATOM 684 N N . PRO A 1 93 ? -10.996 7.346 9.141 1.00 86.19 93 PRO A N 1
ATOM 685 C CA . PRO A 1 93 ? -10.808 8.254 8.003 1.00 86.19 93 PRO A CA 1
ATOM 686 C C . PRO A 1 93 ? -10.486 7.532 6.683 1.00 86.19 93 PRO A C 1
ATOM 688 O O . PRO A 1 93 ? -10.017 6.388 6.687 1.00 86.19 93 PRO A O 1
ATOM 691 N N . THR A 1 94 ? -10.707 8.236 5.569 1.00 93.19 94 THR A N 1
ATOM 692 C CA . THR A 1 94 ? -10.169 7.852 4.259 1.00 93.19 94 THR A CA 1
ATOM 693 C C . THR A 1 94 ? -8.670 8.095 4.268 1.00 93.19 94 THR A C 1
ATOM 695 O O . THR A 1 94 ? -8.229 9.156 4.700 1.00 93.19 94 THR A O 1
ATOM 698 N N . LEU A 1 95 ? -7.902 7.123 3.789 1.00 93.19 95 LEU A N 1
ATOM 699 C CA . LEU A 1 95 ? -6.445 7.194 3.740 1.00 93.19 95 LEU A CA 1
ATOM 700 C C . LEU A 1 95 ? -5.980 6.879 2.331 1.00 93.19 95 LEU A C 1
ATOM 702 O O . LEU A 1 95 ? -6.457 5.912 1.736 1.00 93.19 95 LEU A O 1
ATOM 706 N N . THR A 1 96 ? -5.031 7.647 1.814 1.00 95.81 96 THR A N 1
ATOM 707 C CA . THR A 1 96 ? -4.363 7.333 0.551 1.00 95.81 96 THR A CA 1
ATOM 708 C C . THR A 1 96 ? -2.880 7.134 0.790 1.00 95.81 96 THR A C 1
ATOM 710 O O . THR A 1 96 ? -2.177 8.033 1.245 1.00 95.81 96 THR A O 1
ATOM 713 N N . PHE A 1 97 ? -2.405 5.938 0.460 1.00 96.69 97 PHE A N 1
ATOM 714 C CA . PHE A 1 97 ? -1.000 5.574 0.504 1.00 96.69 97 PHE A CA 1
ATOM 715 C C . PHE A 1 97 ? -0.413 5.761 -0.888 1.00 96.69 97 PHE A C 1
ATOM 717 O O . PHE A 1 97 ? -0.938 5.226 -1.866 1.00 96.69 97 PHE A O 1
ATOM 724 N N . THR A 1 98 ? 0.682 6.505 -0.985 1.00 97.44 98 THR A N 1
ATOM 725 C CA . THR A 1 98 ? 1.376 6.756 -2.248 1.00 97.44 98 THR A CA 1
ATOM 726 C C . THR A 1 98 ? 2.779 6.190 -2.165 1.00 97.44 98 THR A C 1
ATOM 728 O O . THR A 1 98 ? 3.561 6.617 -1.320 1.00 97.44 98 THR A O 1
ATOM 731 N N . GLN A 1 99 ? 3.116 5.260 -3.058 1.00 97.50 99 GLN A N 1
ATOM 732 C CA . GLN A 1 99 ? 4.499 4.888 -3.334 1.00 97.50 99 GLN A CA 1
ATOM 733 C C . GLN A 1 99 ? 5.030 5.839 -4.413 1.00 97.50 99 GLN A C 1
ATOM 735 O O . GLN A 1 99 ? 4.608 5.733 -5.572 1.00 97.50 99 GLN A O 1
ATOM 740 N N . PRO A 1 100 ? 5.956 6.759 -4.077 1.00 96.75 100 PRO A N 1
ATOM 741 C CA . PRO A 1 100 ? 6.558 7.629 -5.076 1.00 96.75 100 PRO A CA 1
ATOM 742 C C . PRO A 1 100 ? 7.396 6.824 -6.071 1.00 96.75 100 PRO A C 1
ATOM 744 O O . PRO A 1 100 ? 7.751 5.670 -5.808 1.00 96.75 100 PRO A O 1
ATOM 747 N N . VAL A 1 101 ? 7.726 7.460 -7.198 1.00 95.94 101 VAL A N 1
ATOM 748 C CA . VAL A 1 101 ? 8.496 6.842 -8.284 1.00 95.94 101 VAL A CA 1
ATOM 749 C C . VAL A 1 101 ? 9.796 6.245 -7.753 1.00 95.94 101 VAL A C 1
ATOM 751 O O . VAL A 1 101 ? 10.583 6.924 -7.095 1.00 95.94 101 VAL A O 1
ATOM 754 N N . VAL A 1 102 ? 10.013 4.966 -8.049 1.00 96.25 102 VAL A N 1
ATOM 755 C CA . VAL A 1 102 ? 11.255 4.267 -7.713 1.00 96.25 102 VAL A CA 1
ATOM 756 C C . VAL A 1 102 ? 12.313 4.486 -8.793 1.00 96.25 102 VAL A C 1
ATOM 758 O O . VAL A 1 102 ? 12.003 4.550 -9.984 1.00 96.25 102 VAL A O 1
ATOM 761 N N . THR A 1 103 ? 13.576 4.545 -8.383 1.00 95.12 103 THR A N 1
ATOM 762 C CA . THR A 1 103 ? 14.725 4.614 -9.295 1.00 95.12 103 THR A CA 1
ATOM 763 C C . THR A 1 103 ? 15.273 3.214 -9.531 1.00 95.12 103 THR A C 1
ATOM 765 O O . THR A 1 103 ? 15.348 2.414 -8.595 1.00 95.12 103 THR A O 1
ATOM 768 N N . ARG A 1 104 ? 15.665 2.916 -10.772 1.00 96.06 104 ARG A N 1
ATOM 769 C CA . ARG A 1 104 ? 16.253 1.635 -11.184 1.00 96.06 104 ARG A CA 1
ATOM 770 C C . ARG A 1 104 ? 17.614 1.833 -11.845 1.00 96.06 104 ARG A C 1
ATOM 772 O O . ARG A 1 104 ? 17.878 2.899 -12.399 1.00 96.06 104 ARG A O 1
ATOM 779 N N . ASN A 1 105 ? 18.467 0.815 -11.781 1.00 93.12 105 ASN A N 1
ATOM 780 C CA . ASN A 1 105 ? 19.697 0.755 -12.573 1.00 93.12 105 ASN A CA 1
ATOM 781 C C . ASN A 1 105 ? 19.405 0.321 -14.026 1.00 93.12 105 ASN A C 1
ATOM 783 O O . ASN A 1 105 ? 18.256 0.084 -14.396 1.00 93.12 105 ASN A O 1
ATOM 787 N N . SER A 1 106 ? 20.450 0.195 -14.850 1.00 92.81 106 SER A N 1
ATOM 788 C CA . SER A 1 106 ? 20.345 -0.251 -16.250 1.00 92.81 106 SER A CA 1
ATOM 789 C C . SER A 1 106 ? 19.653 -1.605 -16.413 1.00 92.81 106 SER A C 1
ATOM 791 O O . SER A 1 106 ? 18.925 -1.800 -17.383 1.00 92.81 106 SER A O 1
ATOM 793 N N . ASP A 1 107 ? 19.822 -2.500 -15.441 1.00 92.88 107 ASP A N 1
ATOM 794 C CA . ASP A 1 107 ? 19.258 -3.853 -15.454 1.00 92.88 107 ASP A CA 1
ATOM 795 C C . ASP A 1 107 ? 17.795 -3.892 -14.970 1.00 92.88 107 ASP A C 1
ATOM 797 O O . ASP A 1 107 ? 17.186 -4.956 -14.904 1.00 92.88 107 ASP A O 1
ATOM 801 N N . GLY A 1 108 ? 17.215 -2.742 -14.606 1.00 90.94 108 GLY A N 1
ATOM 802 C CA . GLY A 1 108 ? 15.840 -2.641 -14.108 1.00 90.94 108 GLY A CA 1
ATOM 803 C C . GLY A 1 108 ? 15.673 -2.968 -12.624 1.00 90.94 108 GLY A C 1
ATOM 804 O O . GLY A 1 108 ? 14.548 -2.990 -12.116 1.00 90.94 108 GLY A O 1
ATOM 805 N N . VAL A 1 109 ? 16.774 -3.168 -11.900 1.00 94.38 109 VAL A N 1
ATOM 806 C CA . VAL A 1 109 ? 16.769 -3.410 -10.455 1.00 94.38 109 VAL A CA 1
ATOM 807 C C . VAL A 1 109 ? 16.546 -2.095 -9.723 1.00 94.38 109 VAL A C 1
ATOM 809 O O . VAL A 1 109 ? 17.220 -1.102 -9.996 1.00 94.38 109 VAL A O 1
ATOM 812 N N . VAL A 1 110 ? 15.608 -2.079 -8.773 1.00 95.12 110 VAL A N 1
ATOM 813 C CA . VAL A 1 110 ? 15.324 -0.894 -7.951 1.00 95.12 110 VAL A CA 1
ATOM 814 C C . VAL A 1 110 ? 16.532 -0.569 -7.073 1.00 95.12 110 VAL A C 1
ATOM 816 O O . VAL A 1 110 ? 16.927 -1.378 -6.239 1.00 95.12 110 VAL A O 1
ATOM 819 N N . THR A 1 111 ? 17.086 0.629 -7.240 1.00 96.50 111 THR A N 1
ATOM 820 C CA . THR A 1 111 ? 18.206 1.157 -6.445 1.00 96.50 111 THR A CA 1
ATOM 821 C C . THR A 1 111 ? 17.738 2.116 -5.360 1.00 96.50 111 THR A C 1
ATOM 823 O O . THR A 1 111 ? 18.314 2.141 -4.276 1.00 96.50 111 THR A O 1
ATOM 826 N N . THR A 1 112 ? 16.655 2.852 -5.615 1.00 95.94 112 THR A N 1
ATOM 827 C CA . THR A 1 112 ? 16.051 3.762 -4.639 1.00 95.94 112 THR A CA 1
ATOM 828 C C . THR A 1 112 ? 14.547 3.566 -4.626 1.00 95.94 112 THR A C 1
ATOM 830 O O . THR A 1 112 ? 13.879 3.730 -5.647 1.00 95.94 112 THR A O 1
ATOM 833 N N . ARG A 1 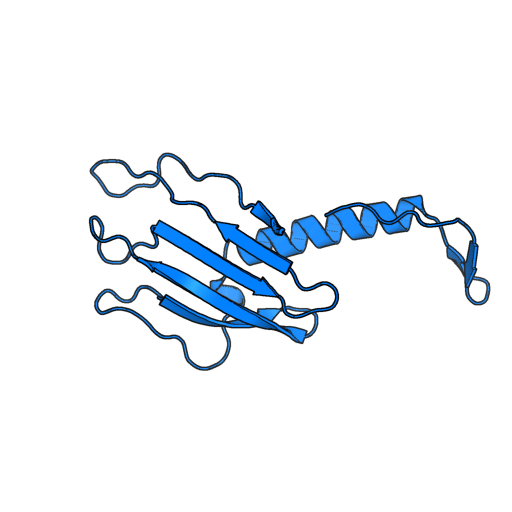113 ? 13.998 3.259 -3.451 1.00 94.94 113 ARG A N 1
ATOM 834 C CA . ARG A 1 113 ? 12.556 3.230 -3.204 1.00 94.94 113 ARG A CA 1
ATOM 835 C C . ARG A 1 113 ? 12.222 4.282 -2.146 1.00 94.94 113 ARG A C 1
ATOM 837 O O . ARG A 1 113 ? 12.535 4.054 -0.978 1.00 94.94 113 ARG A O 1
ATOM 844 N N . PRO A 1 114 ? 11.621 5.422 -2.525 1.00 95.88 114 PRO A N 1
ATOM 845 C CA . PRO A 1 114 ? 11.179 6.414 -1.553 1.00 95.88 114 PRO A CA 1
ATOM 846 C C . PRO A 1 114 ? 10.171 5.818 -0.567 1.00 95.88 114 PRO A C 1
ATOM 848 O O . PRO A 1 114 ? 9.426 4.899 -0.920 1.00 95.88 114 PRO A O 1
ATOM 851 N N . ALA A 1 115 ? 10.144 6.350 0.656 1.00 93.19 115 ALA A N 1
ATOM 852 C CA . ALA A 1 115 ? 9.153 5.959 1.650 1.00 93.19 115 ALA A CA 1
ATOM 853 C C . ALA A 1 115 ? 7.734 6.252 1.141 1.00 93.19 115 ALA A C 1
ATOM 855 O O . ALA A 1 115 ? 7.504 7.244 0.446 1.00 93.19 115 ALA A O 1
ATOM 856 N N . ILE A 1 116 ? 6.795 5.380 1.502 1.00 94.44 116 ILE A N 1
ATOM 857 C CA . ILE A 1 116 ? 5.377 5.600 1.228 1.00 94.44 116 ILE A CA 1
ATOM 858 C C . ILE A 1 116 ? 4.910 6.805 2.040 1.00 94.44 116 ILE A C 1
ATOM 860 O O . ILE A 1 116 ? 5.217 6.912 3.228 1.00 94.44 116 ILE A O 1
ATOM 864 N N . THR A 1 117 ? 4.161 7.694 1.399 1.00 94.69 117 THR A N 1
ATOM 865 C CA . THR A 1 117 ? 3.498 8.815 2.063 1.00 94.69 117 THR A CA 1
ATOM 866 C C . THR A 1 117 ? 2.023 8.500 2.272 1.00 94.69 117 THR A C 1
ATOM 868 O O . THR A 1 117 ? 1.414 7.781 1.477 1.00 94.69 117 THR A O 1
ATOM 871 N N . VAL A 1 118 ? 1.455 9.027 3.356 1.00 93.19 118 VAL A N 1
ATOM 872 C CA . VAL A 1 118 ? 0.042 8.853 3.714 1.00 93.19 118 VAL A CA 1
ATOM 873 C C . VAL A 1 118 ? -0.618 10.225 3.767 1.00 93.19 118 VAL A C 1
ATOM 875 O O . VAL A 1 118 ? -0.073 11.136 4.394 1.00 93.19 118 VAL A O 1
ATOM 878 N N . SER A 1 119 ? -1.770 10.360 3.112 1.00 89.38 119 SER A N 1
ATOM 879 C CA . SER A 1 119 ? -2.627 11.554 3.130 1.00 89.38 119 SER A CA 1
ATOM 880 C C . SER A 1 119 ? -4.057 11.210 3.502 1.00 89.38 119 SER A C 1
ATOM 882 O O . SER A 1 119 ? -4.532 10.169 2.980 1.00 89.38 119 SER A O 1
#